Protein AF-A0A829F7H5-F1 (afdb_monomer_lite)

Secondary structure (DSSP, 8-state):
-HHHHHHHHHHHHHHHHTEEEEEETTTTEEEEEE-HHHHHHHHHHHHHHHHT------

InterPro domains:
  IPR024760 Helix-turn-helix, conjugative transposon-like [PF12645] (1-54)

pLDDT: mean 90.72, std 8.85, range [52.25, 98.0]

Radius of gyration: 16.12 Å; chains: 1; bounding box: 47×17×42 Å

Structure (mmCIF, N/CA/C/O backbone):
data_AF-A0A829F7H5-F1
#
_entry.id   AF-A0A829F7H5-F1
#
loop_
_atom_site.group_PDB
_atom_site.id
_atom_site.type_symbol
_atom_site.label_atom_id
_atom_site.label_alt_id
_atom_site.label_comp_id
_atom_site.label_asym_id
_atom_site.label_entity_id
_atom_site.label_seq_id
_atom_site.pdbx_PDB_ins_code
_atom_site.Cartn_x
_atom_site.Cartn_y
_atom_site.Cartn_z
_atom_site.occupancy
_atom_site.B_iso_or_equiv
_atom_site.auth_seq_id
_atom_site.auth_comp_id
_atom_site.auth_asym_id
_atom_site.auth_atom_id
_atom_site.pdbx_PDB_model_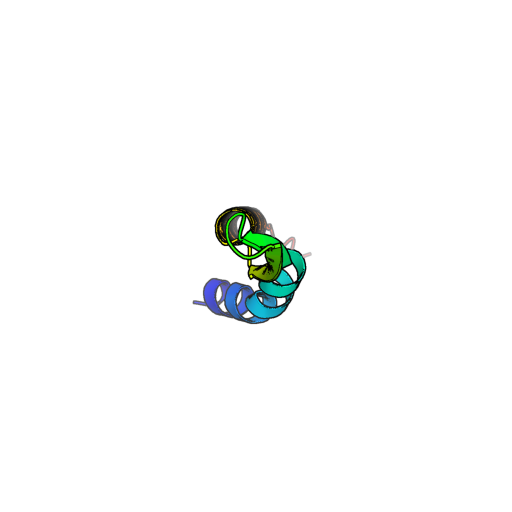num
ATOM 1 N N . MET A 1 1 ? -0.480 -4.555 19.139 1.00 74.50 1 MET A N 1
ATOM 2 C CA . MET A 1 1 ? -1.381 -3.377 19.169 1.00 74.50 1 MET A CA 1
ATOM 3 C C . MET A 1 1 ? -2.247 -3.437 17.926 1.00 74.50 1 MET A C 1
ATOM 5 O O . MET A 1 1 ? -1.676 -3.544 16.847 1.00 74.50 1 MET A O 1
ATOM 9 N N . ALA A 1 2 ? -3.572 -3.368 18.070 1.00 86.81 2 ALA A N 1
ATOM 10 C CA . ALA A 1 2 ? -4.539 -3.606 16.990 1.00 86.81 2 ALA A CA 1
ATOM 11 C C . ALA A 1 2 ? -4.295 -2.760 15.723 1.00 86.81 2 ALA A C 1
ATOM 13 O O . ALA A 1 2 ? -4.400 -3.260 14.609 1.00 86.81 2 ALA A O 1
ATOM 14 N N . VAL A 1 3 ? -3.852 -1.506 15.873 1.00 86.88 3 VAL A N 1
ATOM 15 C CA . VAL A 1 3 ? -3.528 -0.620 14.736 1.00 86.88 3 VAL A CA 1
ATOM 16 C C . VAL A 1 3 ? -2.444 -1.212 13.826 1.00 86.88 3 VAL A C 1
ATOM 18 O O . VAL A 1 3 ? -2.559 -1.143 12.606 1.00 86.88 3 VAL A O 1
ATOM 21 N N . LYS A 1 4 ? -1.413 -1.854 14.394 1.00 88.50 4 LYS A N 1
ATOM 22 C CA . LYS A 1 4 ? -0.342 -2.489 13.604 1.00 88.50 4 LYS A CA 1
ATOM 23 C C . LYS A 1 4 ? -0.859 -3.677 12.790 1.00 88.50 4 LYS A C 1
ATOM 25 O O . LYS A 1 4 ? -0.357 -3.924 11.700 1.00 88.50 4 LYS A O 1
ATOM 30 N N . GLU A 1 5 ? -1.847 -4.405 13.305 1.00 93.44 5 GLU A N 1
ATOM 31 C CA . GLU A 1 5 ? -2.452 -5.537 12.596 1.00 93.44 5 GLU A CA 1
ATOM 32 C C . GLU A 1 5 ? -3.307 -5.062 11.422 1.00 93.44 5 GLU A C 1
ATOM 34 O O . GLU A 1 5 ? -3.211 -5.630 10.339 1.00 93.44 5 GLU A O 1
ATOM 39 N N . ILE A 1 6 ? -4.054 -3.969 11.601 1.00 91.50 6 ILE A N 1
ATOM 40 C CA . ILE A 1 6 ? -4.825 -3.333 10.525 1.00 91.50 6 ILE A CA 1
ATOM 41 C C . ILE A 1 6 ? -3.891 -2.818 9.421 1.00 91.50 6 ILE A C 1
ATOM 43 O O . ILE A 1 6 ? -4.111 -3.110 8.248 1.00 91.50 6 ILE A O 1
ATOM 47 N N . LEU A 1 7 ? -2.818 -2.104 9.777 1.00 90.81 7 LEU A N 1
ATOM 48 C CA . LEU A 1 7 ? -1.829 -1.632 8.798 1.00 90.81 7 LEU A CA 1
ATOM 49 C C . LEU A 1 7 ? -1.192 -2.802 8.036 1.00 90.81 7 LEU A C 1
ATOM 51 O O . LEU A 1 7 ? -1.070 -2.748 6.815 1.00 90.81 7 LEU A O 1
ATOM 55 N N . LYS A 1 8 ? -0.852 -3.893 8.736 1.00 94.12 8 LYS A N 1
ATOM 56 C CA . LYS A 1 8 ? -0.303 -5.107 8.117 1.00 94.12 8 LYS A CA 1
ATOM 57 C C . LYS A 1 8 ? -1.306 -5.792 7.184 1.00 94.12 8 LYS A C 1
ATOM 59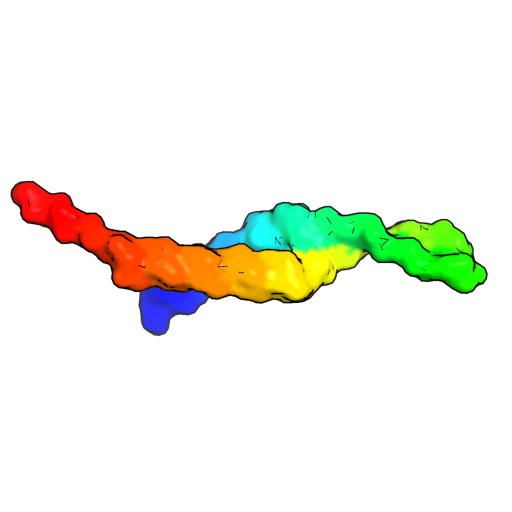 O O . LYS A 1 8 ? -0.904 -6.283 6.135 1.00 94.12 8 LYS A O 1
ATOM 64 N N . PHE A 1 9 ? -2.589 -5.826 7.545 1.00 95.44 9 PHE A N 1
ATOM 65 C CA . PHE A 1 9 ? -3.646 -6.397 6.707 1.00 95.44 9 PHE A CA 1
ATOM 66 C C . PHE A 1 9 ? -3.775 -5.656 5.367 1.00 95.44 9 PHE A C 1
ATOM 68 O O . PHE A 1 9 ? -3.909 -6.291 4.322 1.00 95.44 9 PHE A O 1
ATOM 75 N N . TYR A 1 10 ? -3.677 -4.324 5.384 1.00 95.94 10 TYR A N 1
ATOM 76 C CA . TYR A 1 10 ? -3.779 -3.505 4.174 1.00 95.94 10 TYR A CA 1
ATOM 77 C C . TYR A 1 10 ? -2.469 -3.347 3.394 1.00 95.94 10 TYR A C 1
ATOM 79 O O . TYR A 1 10 ? -2.513 -2.903 2.248 1.00 95.94 10 TYR A O 1
ATOM 87 N N . ASP A 1 11 ? -1.321 -3.743 3.950 1.00 95.44 11 ASP A N 1
ATOM 88 C CA . ASP A 1 11 ? -0.007 -3.474 3.352 1.00 95.44 11 ASP A CA 1
ATOM 89 C C . ASP A 1 11 ? 0.117 -3.981 1.907 1.00 95.44 11 ASP A C 1
ATOM 91 O O . ASP A 1 11 ? 0.597 -3.258 1.040 1.00 95.44 11 ASP A O 1
ATOM 95 N N . GLY A 1 12 ? -0.405 -5.177 1.610 1.00 97.00 12 GLY A N 1
ATOM 96 C CA . GLY A 1 12 ? -0.398 -5.723 0.249 1.00 97.00 12 GLY A CA 1
ATOM 97 C C . GLY A 1 12 ? -1.235 -4.906 -0.746 1.00 97.00 12 GLY A C 1
ATOM 98 O O . GLY A 1 12 ? -0.824 -4.715 -1.891 1.00 97.00 12 GLY A O 1
ATOM 99 N N . TYR A 1 13 ? -2.385 -4.382 -0.313 1.00 97.31 13 TYR A N 1
ATOM 100 C CA . TYR A 1 13 ? -3.235 -3.520 -1.140 1.00 97.31 13 TYR A CA 1
ATOM 101 C C . TYR A 1 13 ? -2.577 -2.164 -1.385 1.00 97.31 13 TYR A C 1
ATOM 103 O O . TYR A 1 13 ? -2.571 -1.687 -2.519 1.00 97.31 13 TYR A O 1
ATOM 111 N N . ILE A 1 14 ? -1.979 -1.582 -0.343 1.00 97.12 14 ILE A N 1
ATOM 112 C CA . ILE A 1 14 ? -1.255 -0.312 -0.431 1.00 97.12 14 ILE A CA 1
ATOM 113 C C . ILE A 1 14 ? -0.042 -0.474 -1.353 1.00 97.12 14 ILE A C 1
ATOM 115 O O . ILE A 1 14 ? 0.105 0.288 -2.301 1.00 97.12 14 ILE A O 1
ATOM 119 N N . SER A 1 15 ? 0.771 -1.518 -1.169 1.00 97.12 15 SER A N 1
ATOM 120 C CA . SER A 1 15 ? 1.902 -1.814 -2.056 1.00 97.12 15 SER A CA 1
ATOM 121 C C . SER A 1 15 ? 1.478 -1.967 -3.513 1.00 97.12 15 SER A C 1
ATOM 123 O O . SER A 1 15 ? 2.167 -1.466 -4.395 1.00 97.12 15 SER A O 1
ATOM 125 N N . LYS A 1 16 ? 0.336 -2.613 -3.780 1.00 97.00 16 LYS A N 1
ATOM 126 C CA . LYS A 1 16 ? -0.204 -2.728 -5.139 1.00 97.00 16 LYS A CA 1
ATOM 127 C C . LYS A 1 16 ? -0.648 -1.375 -5.708 1.00 97.00 16 LYS A C 1
ATOM 129 O O . LYS A 1 16 ? -0.412 -1.126 -6.886 1.00 97.00 16 LYS A O 1
ATOM 134 N N . LEU A 1 17 ? -1.273 -0.516 -4.899 1.00 96.50 17 LEU A N 1
ATOM 135 C CA . LEU A 1 17 ? -1.668 0.843 -5.294 1.00 96.50 17 LEU A CA 1
ATOM 136 C C . LEU A 1 17 ? -0.445 1.717 -5.622 1.00 96.50 17 LEU A C 1
ATOM 138 O O . LEU A 1 17 ? -0.486 2.517 -6.556 1.00 96.50 17 LEU A O 1
ATOM 142 N N . CYS A 1 18 ? 0.645 1.525 -4.881 1.00 97.56 18 CYS A N 1
ATOM 143 C CA . CYS A 1 18 ? 1.898 2.256 -5.041 1.00 97.56 18 CYS A CA 1
ATOM 144 C C . CYS A 1 18 ? 2.806 1.702 -6.148 1.00 97.56 18 CYS A C 1
ATOM 146 O O . CYS A 1 18 ? 3.925 2.179 -6.296 1.00 97.56 18 CYS A O 1
ATOM 148 N N . LEU A 1 19 ? 2.376 0.714 -6.939 1.00 97.81 19 LEU A N 1
ATOM 149 C CA . LEU A 1 19 ? 3.175 0.245 -8.072 1.00 97.81 19 LEU A CA 1
ATOM 150 C C . LEU A 1 19 ? 3.283 1.329 -9.152 1.00 97.81 19 LEU A C 1
ATOM 152 O O . LEU A 1 19 ? 2.281 1.823 -9.678 1.00 97.81 19 LEU A O 1
ATOM 156 N N . ARG A 1 20 ? 4.519 1.658 -9.522 1.00 95.94 20 ARG A N 1
ATOM 157 C CA . ARG A 1 20 ? 4.864 2.643 -10.549 1.00 95.94 20 ARG A CA 1
ATOM 158 C C . ARG A 1 20 ? 5.906 2.075 -11.517 1.00 95.94 20 ARG A C 1
ATOM 160 O O . ARG A 1 20 ? 6.733 1.254 -11.114 1.00 95.94 20 ARG A O 1
ATOM 167 N N . PRO A 1 21 ? 5.882 2.493 -12.793 1.00 94.94 21 PRO A N 1
ATOM 168 C CA . PRO A 1 21 ? 6.972 2.204 -13.709 1.00 94.94 21 PRO A CA 1
ATOM 169 C C . PRO A 1 21 ? 8.219 2.992 -13.288 1.00 94.94 21 PRO A C 1
ATOM 171 O O . PRO A 1 21 ? 8.179 4.214 -13.160 1.00 94.94 21 PRO A O 1
ATOM 174 N N . PHE A 1 22 ? 9.326 2.285 -13.103 1.00 92.75 22 PHE A N 1
ATOM 175 C CA . PHE A 1 22 ? 10.645 2.847 -12.862 1.00 92.75 22 PHE A CA 1
ATOM 176 C C . PHE A 1 22 ? 11.501 2.671 -14.116 1.00 92.75 22 PHE A C 1
ATOM 178 O O . PHE A 1 22 ? 11.657 1.560 -14.636 1.00 92.75 22 PHE A O 1
ATOM 185 N N . TYR A 1 23 ? 12.023 3.788 -14.616 1.00 89.75 23 TYR A N 1
ATOM 186 C CA . TYR A 1 23 ? 12.769 3.846 -15.865 1.00 89.75 23 TYR A CA 1
ATOM 187 C C . TYR A 1 23 ? 14.264 3.819 -15.575 1.00 89.75 23 TYR A C 1
ATOM 189 O O . TYR A 1 23 ? 14.823 4.779 -15.047 1.00 89.75 23 TYR A O 1
ATOM 197 N N . HIS A 1 24 ? 14.934 2.743 -15.978 1.00 86.56 24 HIS A N 1
ATOM 198 C CA . HIS A 1 24 ? 16.390 2.719 -15.999 1.00 86.56 24 HIS A CA 1
ATOM 199 C C . HIS A 1 24 ? 16.879 3.407 -17.275 1.00 86.56 24 HIS A C 1
ATOM 201 O O . HIS A 1 24 ? 16.981 2.768 -18.324 1.00 86.56 24 HIS A O 1
ATOM 207 N N . SER A 1 25 ? 17.175 4.706 -17.176 1.00 81.75 25 SER A N 1
ATOM 208 C CA . SER A 1 25 ? 17.609 5.566 -18.291 1.00 81.75 25 SER A CA 1
ATOM 209 C C . SER A 1 25 ? 18.749 4.968 -19.122 1.00 81.75 25 SER A C 1
ATOM 211 O O . SER A 1 25 ? 18.761 5.118 -20.338 1.00 81.75 25 SER A O 1
ATOM 213 N N . GLU A 1 26 ? 19.665 4.242 -18.483 1.00 85.00 26 GLU A N 1
ATOM 214 C CA . GLU A 1 26 ? 20.839 3.652 -19.134 1.00 85.00 26 GLU A CA 1
ATOM 215 C C . GLU A 1 26 ? 20.547 2.361 -19.912 1.00 85.00 26 GLU A C 1
ATOM 217 O O . GLU A 1 26 ? 21.229 2.060 -20.886 1.00 85.00 26 GLU A O 1
ATOM 222 N N . SER A 1 27 ? 19.539 1.584 -19.503 1.00 85.81 27 SER A N 1
ATOM 223 C CA . SER A 1 27 ? 19.225 0.284 -20.125 1.00 85.81 27 SER A CA 1
ATOM 224 C C . SER A 1 27 ? 17.936 0.290 -20.944 1.00 85.81 27 SER A C 1
ATOM 226 O O . SER A 1 27 ? 17.622 -0.704 -21.595 1.00 85.81 27 SER A O 1
ATOM 228 N N . GLY A 1 28 ? 17.145 1.366 -20.870 1.00 86.50 28 GLY A N 1
ATOM 229 C CA . GLY A 1 28 ? 15.797 1.427 -21.442 1.00 86.50 28 GLY A CA 1
ATOM 230 C C . GLY A 1 28 ? 14.808 0.448 -20.794 1.00 86.50 28 GLY A C 1
ATOM 231 O O . GLY A 1 28 ? 13.670 0.327 -21.247 1.00 86.50 28 GLY A O 1
ATOM 232 N N . LYS A 1 29 ? 15.219 -0.266 -19.738 1.00 91.62 29 LYS A N 1
ATOM 233 C CA . LYS A 1 29 ? 14.390 -1.252 -19.051 1.00 91.62 29 LYS A CA 1
ATOM 234 C C . LYS A 1 29 ? 13.379 -0.543 -18.158 1.00 91.62 29 LYS A C 1
ATOM 236 O O . LYS A 1 29 ? 13.745 0.262 -17.302 1.00 91.62 29 LYS A O 1
ATOM 241 N N . ILE A 1 30 ? 12.115 -0.913 -18.328 1.00 92.19 30 ILE A N 1
ATOM 242 C CA . ILE A 1 30 ? 11.025 -0.515 -17.441 1.00 92.19 30 ILE A CA 1
ATOM 243 C C . ILE A 1 30 ? 10.791 -1.661 -16.463 1.00 92.19 30 ILE A C 1
ATOM 245 O O . ILE A 1 30 ? 10.563 -2.800 -16.878 1.00 92.19 30 ILE A O 1
ATOM 249 N N . ILE A 1 31 ? 10.857 -1.367 -15.169 1.00 93.50 31 ILE A N 1
ATOM 250 C CA . ILE A 1 31 ? 10.444 -2.298 -14.116 1.00 93.50 31 ILE A CA 1
ATOM 251 C C . ILE A 1 31 ? 9.281 -1.700 -13.335 1.00 93.50 31 ILE A C 1
ATOM 253 O O . ILE A 1 31 ? 9.154 -0.484 -13.242 1.00 93.50 31 ILE A O 1
ATOM 257 N N . MET A 1 32 ? 8.425 -2.548 -12.773 1.00 95.44 32 MET A N 1
ATOM 258 C CA . MET A 1 32 ? 7.422 -2.098 -11.813 1.00 95.44 32 MET A CA 1
ATOM 259 C C . MET A 1 32 ? 8.048 -2.123 -10.424 1.00 95.44 32 MET A C 1
ATOM 261 O O . MET A 1 32 ? 8.534 -3.169 -9.993 1.00 95.44 32 MET A O 1
ATOM 265 N N . GLN A 1 33 ? 8.025 -0.991 -9.733 1.00 95.81 33 GLN A N 1
ATOM 266 C CA . GLN A 1 33 ? 8.520 -0.871 -8.368 1.00 95.81 33 GLN A CA 1
ATOM 267 C C . GLN A 1 33 ? 7.460 -0.207 -7.494 1.00 95.81 33 GLN A C 1
ATOM 269 O O . GLN A 1 33 ? 6.634 0.564 -7.978 1.00 95.81 33 GLN A O 1
ATOM 27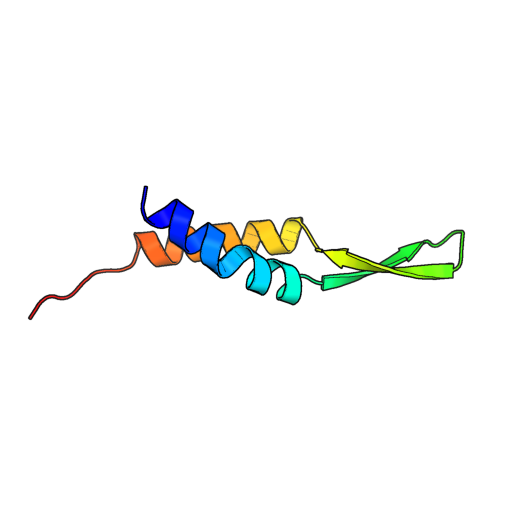4 N N . VAL A 1 34 ? 7.454 -0.551 -6.209 1.00 97.06 34 VAL A N 1
ATOM 275 C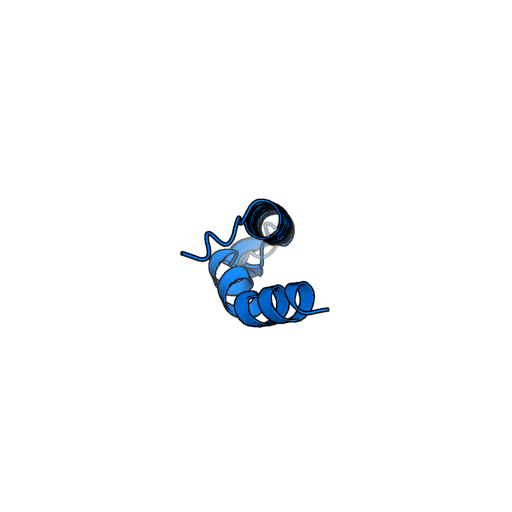 CA . VAL A 1 34 ? 6.632 0.148 -5.224 1.00 97.06 34 VAL A CA 1
ATOM 276 C C . VAL A 1 34 ? 7.260 1.513 -4.967 1.00 97.06 34 VAL A C 1
ATOM 278 O O . VAL A 1 34 ? 8.443 1.613 -4.652 1.00 97.06 34 VAL A O 1
ATOM 281 N N . ASP A 1 35 ? 6.455 2.554 -5.112 1.00 97.38 35 ASP A N 1
ATOM 282 C CA . ASP A 1 35 ? 6.767 3.897 -4.653 1.00 97.38 35 ASP A CA 1
ATOM 283 C C . ASP A 1 35 ? 6.672 3.924 -3.120 1.00 97.38 35 ASP A C 1
ATOM 285 O O . ASP A 1 35 ? 5.582 3.953 -2.538 1.00 97.38 35 ASP A O 1
ATOM 289 N N . GLU A 1 36 ? 7.828 3.803 -2.466 1.00 96.50 36 GLU A N 1
ATOM 290 C CA . GLU A 1 36 ? 7.929 3.721 -1.006 1.00 96.50 36 GLU A CA 1
ATOM 291 C C . GLU A 1 36 ? 7.557 5.043 -0.315 1.00 96.50 36 GLU A C 1
ATOM 293 O O . GLU A 1 36 ? 7.056 5.019 0.810 1.00 96.50 36 GLU A O 1
ATOM 298 N N . GLU A 1 37 ? 7.740 6.187 -0.983 1.00 97.38 37 GLU A N 1
ATOM 299 C CA . GLU A 1 37 ? 7.329 7.494 -0.458 1.00 97.38 37 GLU A CA 1
ATOM 300 C C . GLU A 1 37 ? 5.802 7.574 -0.409 1.00 97.38 37 GLU A C 1
ATOM 302 O O . GLU A 1 37 ? 5.224 7.747 0.667 1.00 97.38 37 GLU A O 1
ATOM 307 N N . LEU A 1 38 ? 5.140 7.291 -1.536 1.00 97.38 38 LEU A N 1
ATOM 308 C CA . LEU A 1 38 ? 3.680 7.245 -1.610 1.00 97.38 38 LEU A CA 1
ATOM 309 C C . LEU A 1 38 ? 3.088 6.208 -0.642 1.00 97.38 38 LEU A C 1
ATOM 311 O O . LEU A 1 38 ? 2.057 6.440 -0.005 1.00 97.38 38 LEU A O 1
ATOM 315 N N . LYS A 1 39 ? 3.744 5.051 -0.494 1.00 97.12 39 LYS A N 1
ATOM 316 C CA . LYS A 1 39 ? 3.349 4.030 0.486 1.00 97.12 39 LYS A CA 1
ATOM 317 C C . LYS A 1 39 ? 3.416 4.578 1.917 1.00 97.12 39 LYS A C 1
ATOM 319 O O . LYS A 1 39 ? 2.496 4.331 2.700 1.00 97.12 39 LYS A O 1
ATOM 324 N N . GLY A 1 40 ? 4.467 5.323 2.259 1.00 96.50 40 GLY A N 1
ATOM 325 C CA . GLY A 1 40 ? 4.627 5.972 3.562 1.00 96.50 40 GLY A CA 1
ATOM 326 C C . GLY A 1 40 ? 3.570 7.045 3.844 1.00 96.50 40 GLY A C 1
ATOM 327 O O . GLY A 1 40 ? 3.043 7.109 4.961 1.00 96.50 40 GLY A O 1
ATOM 328 N N . GLU A 1 41 ? 3.202 7.838 2.835 1.00 98.00 41 GLU A N 1
ATOM 329 C CA . GLU A 1 41 ? 2.131 8.839 2.934 1.00 98.00 41 GLU A CA 1
ATOM 330 C C . GLU A 1 41 ? 0.778 8.187 3.241 1.00 98.00 41 GLU A C 1
ATOM 332 O O . GLU A 1 41 ? 0.104 8.569 4.202 1.00 98.00 41 GLU A O 1
ATOM 337 N N . ILE A 1 42 ? 0.417 7.135 2.499 1.00 96.62 42 ILE A N 1
ATOM 338 C CA . ILE A 1 42 ? -0.845 6.410 2.701 1.00 96.62 42 ILE A CA 1
ATOM 339 C C . ILE A 1 42 ? -0.893 5.769 4.089 1.00 96.62 42 ILE A C 1
ATOM 341 O O . ILE A 1 42 ? -1.903 5.890 4.784 1.00 96.62 42 ILE A O 1
ATOM 345 N N . HIS A 1 43 ? 0.190 5.118 4.529 1.00 95.00 43 HIS A N 1
ATOM 346 C CA . HIS A 1 43 ? 0.281 4.555 5.883 1.00 95.00 43 HIS A CA 1
ATOM 347 C C . HIS A 1 43 ? 0.063 5.629 6.956 1.00 95.00 43 HIS A C 1
ATOM 349 O O . HIS A 1 43 ? -0.698 5.422 7.906 1.00 95.00 43 HIS A O 1
ATOM 355 N N . THR A 1 44 ? 0.683 6.796 6.782 1.00 95.31 44 THR A N 1
ATOM 356 C CA . THR A 1 44 ? 0.548 7.931 7.702 1.00 95.31 44 THR A CA 1
ATOM 357 C C . THR A 1 44 ? -0.891 8.443 7.769 1.00 95.31 44 THR A C 1
ATOM 359 O O . THR A 1 44 ? -1.425 8.661 8.861 1.00 95.31 44 THR A O 1
ATOM 362 N N . ASP A 1 45 ? -1.549 8.612 6.627 1.00 95.00 45 ASP A N 1
ATOM 363 C CA . ASP A 1 45 ? -2.925 9.103 6.583 1.00 95.00 45 ASP A CA 1
ATOM 364 C C . ASP A 1 45 ? -3.929 8.081 7.112 1.00 95.00 45 ASP A C 1
ATOM 366 O O . ASP A 1 45 ? -4.860 8.447 7.835 1.00 95.00 45 ASP A O 1
ATOM 370 N N . MET A 1 46 ? -3.692 6.793 6.871 1.00 93.56 46 MET A N 1
ATOM 371 C CA . MET A 1 46 ? -4.496 5.716 7.438 1.00 93.56 46 MET A CA 1
ATOM 372 C C . MET A 1 46 ? -4.386 5.687 8.968 1.00 93.56 46 MET A C 1
ATOM 374 O O . MET A 1 46 ? -5.398 5.565 9.659 1.00 93.56 46 MET A O 1
ATOM 378 N N . MET A 1 47 ? -3.183 5.887 9.522 1.00 92.38 47 MET A N 1
ATOM 379 C CA . MET A 1 47 ? -3.003 6.047 10.968 1.00 92.38 47 MET A CA 1
ATOM 380 C C . MET A 1 47 ? -3.770 7.253 11.516 1.00 92.38 47 MET A C 1
ATOM 382 O O . MET A 1 47 ? -4.469 7.118 12.521 1.00 92.38 47 MET A O 1
ATOM 386 N N . LYS A 1 48 ? -3.687 8.420 10.862 1.00 92.75 48 LYS A N 1
ATOM 387 C CA . LYS A 1 48 ? -4.454 9.611 11.271 1.00 92.75 48 LYS A CA 1
ATOM 388 C C . LYS A 1 48 ? -5.959 9.343 11.242 1.00 92.75 48 LYS A C 1
ATOM 390 O O . LYS A 1 48 ? -6.655 9.769 12.159 1.00 92.75 48 LYS A O 1
ATOM 395 N N . ALA A 1 49 ? -6.459 8.657 10.215 1.00 92.31 49 ALA A N 1
ATOM 396 C CA . ALA A 1 49 ? -7.874 8.325 10.082 1.00 92.31 49 ALA A CA 1
ATOM 397 C C . ALA A 1 49 ? -8.346 7.391 11.205 1.00 92.31 49 ALA A C 1
ATOM 399 O O . ALA A 1 49 ? -9.373 7.657 11.820 1.00 92.31 49 ALA A O 1
ATOM 400 N N . ILE A 1 50 ? -7.563 6.355 11.525 1.00 90.19 50 ILE A N 1
ATOM 401 C CA . ILE A 1 50 ? -7.854 5.430 12.630 1.00 90.19 50 ILE A CA 1
ATOM 402 C C . ILE A 1 50 ? -7.860 6.167 13.975 1.00 90.19 50 ILE A C 1
ATOM 404 O O . ILE A 1 50 ? -8.754 5.950 14.783 1.00 90.19 50 ILE A O 1
ATOM 408 N N . LEU A 1 51 ? -6.890 7.052 14.225 1.00 87.81 51 LEU A N 1
ATOM 409 C CA . LEU A 1 51 ? -6.807 7.804 15.485 1.00 87.81 51 LEU A CA 1
ATOM 410 C C . LEU A 1 51 ? -7.932 8.833 15.651 1.00 87.81 51 LEU A C 1
ATOM 412 O O . LEU A 1 51 ? -8.317 9.132 16.776 1.00 87.81 51 LEU A O 1
ATOM 416 N N . LYS A 1 52 ? -8.446 9.378 14.545 1.00 89.06 52 LYS A N 1
ATOM 417 C CA . LYS A 1 52 ? -9.590 10.303 14.529 1.00 89.06 52 LYS A CA 1
ATOM 418 C C . LYS A 1 52 ? -10.941 9.585 14.531 1.00 89.06 52 LYS A C 1
ATOM 420 O O . LYS A 1 52 ? -11.972 10.251 14.534 1.00 89.06 52 LYS A O 1
ATOM 425 N N . PHE A 1 53 ? -10.954 8.256 14.463 1.00 85.2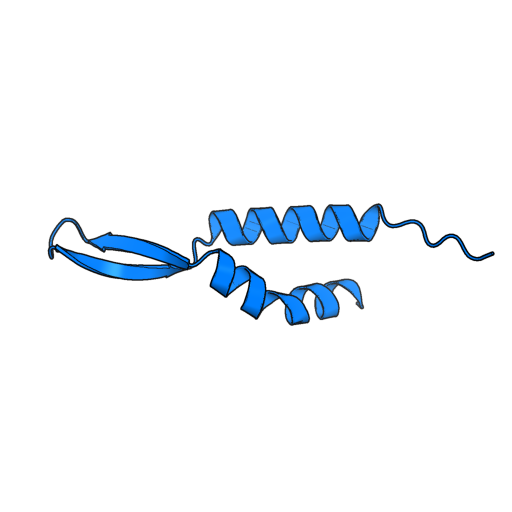5 53 PHE A N 1
ATOM 426 C CA . PHE A 1 53 ? -12.186 7.491 14.388 1.00 85.25 53 PHE A CA 1
ATOM 427 C C . PHE A 1 53 ? -12.884 7.468 15.752 1.00 85.25 53 PHE A C 1
ATOM 429 O O . PHE A 1 53 ? -12.422 6.816 16.688 1.00 85.25 53 PHE A O 1
ATOM 436 N N . GLU A 1 54 ? -14.011 8.168 15.861 1.00 80.06 54 GLU A N 1
ATOM 437 C CA . GLU A 1 54 ? -14.880 8.112 17.036 1.00 80.06 54 GLU A CA 1
ATOM 438 C C . GLU A 1 54 ? -15.917 6.996 16.870 1.00 80.06 54 GLU A C 1
ATOM 440 O O . GLU A 1 54 ? -16.711 6.987 15.926 1.00 80.06 54 GLU A O 1
ATOM 445 N N . ILE A 1 55 ? -15.934 6.046 17.809 1.00 76.12 55 ILE A N 1
ATOM 446 C CA . ILE A 1 55 ? -16.983 5.025 17.871 1.00 76.12 55 ILE A CA 1
ATOM 447 C C . ILE A 1 55 ? -18.175 5.632 18.611 1.00 76.12 55 ILE A C 1
ATOM 449 O O . ILE A 1 55 ? -18.191 5.705 19.839 1.00 76.12 55 ILE A O 1
ATOM 453 N N . GLY A 1 56 ? -19.194 6.050 17.862 1.00 69.81 56 GLY A N 1
ATOM 454 C CA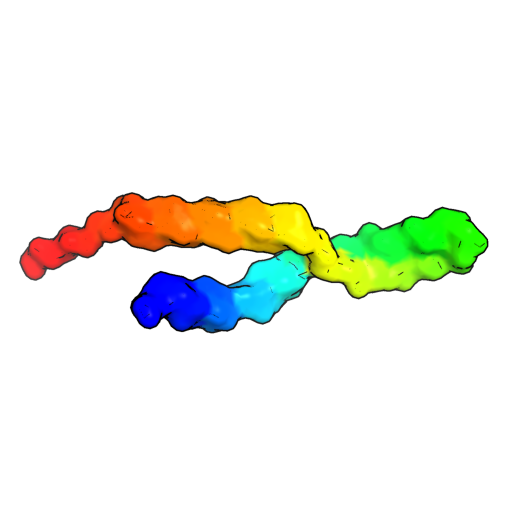 . GLY A 1 56 ? -20.501 6.362 18.428 1.00 69.81 56 GLY A CA 1
ATOM 455 C C . GLY A 1 56 ? -21.221 5.073 18.814 1.00 69.81 56 GLY A C 1
ATOM 456 O O . GLY A 1 56 ? -21.851 4.445 17.964 1.00 69.81 56 GLY A O 1
ATOM 457 N N . VAL A 1 57 ? -21.126 4.662 20.078 1.00 62.38 57 VAL A N 1
ATOM 458 C CA . VAL A 1 57 ? -21.988 3.602 20.621 1.00 62.38 57 VAL A CA 1
ATOM 459 C C . VAL A 1 57 ? -23.326 4.250 20.982 1.00 62.38 57 VAL A C 1
ATOM 461 O O . VAL A 1 57 ? -23.371 5.103 21.866 1.00 62.38 57 VAL A O 1
ATOM 464 N N . LYS A 1 58 ? -24.388 3.902 20.250 1.00 52.25 58 LYS A N 1
ATOM 465 C CA . LYS A 1 58 ? -25.772 4.198 20.647 1.00 52.25 58 LYS A CA 1
ATOM 466 C C . LYS A 1 58 ? -26.291 3.128 21.594 1.00 52.25 58 LYS A C 1
ATOM 468 O O . LYS A 1 58 ? -25.920 1.953 21.381 1.00 52.25 58 LYS A O 1
#

Foldseek 3Di:
DVLVVVCVVCLVVLQVVQWDWDAPPVPRDTDTGGPVVSSVVVSVVSVVCVVPDDDPDD

Sequence (58 aa):
MAVKEILKFYDGYISKLCLRPFYHSESGKIIMQVDEELKGEIHTDMMKAILKFEIGVK

Organism: NCBI:txid1157475